Protein AF-A0A5B7KBU2-F1 (afdb_monomer)

Mean predicted aligned error: 5.97 Å

Organism: Portunus trituberculatus (NCBI:txid210409)

Foldseek 3Di:
DVVVVVVVVVCCQQQNDPDGHDHDDDDDDQVVDWAWDAFDDDDDPVPDDPPDDDDPRRGDIDTDRDDPVQAQPKGFAFPDPDPVCRSPTDTPDIDTD

Sequence (97 aa):
MRAATRDDRIREYYYGLHTKYHPHSFEVKMSHFQIYKIGAPALPDSCMPADMKVDDHMTKLVPVEPGVKLKHHILAVSLANEPEELLTANVAGFICV

pLDDT: mean 90.17, std 9.76, range [61.34, 98.12]

Radius of gyration: 17.62 Å; Cα contacts (8 Å, |Δi|>4): 86; chains: 1; bounding box: 44×36×37 Å

Solvent-accessible surface area (backbone atoms only — not comparable to full-atom values): 6429 Å² total; per-residue (Å²): 110,72,66,60,55,50,54,52,52,55,48,32,74,51,36,36,82,89,61,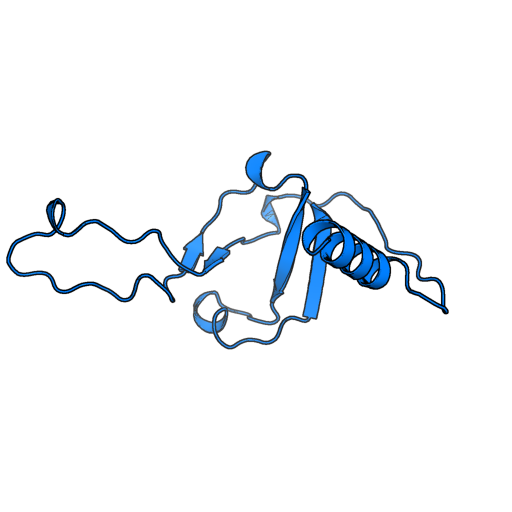80,47,83,71,88,85,81,91,75,67,65,89,80,60,86,46,71,39,75,32,51,82,82,78,61,75,92,77,53,61,97,86,63,74,89,68,74,35,72,74,33,80,38,83,46,83,85,55,80,87,45,58,78,37,77,44,77,40,65,67,42,91,50,79,88,37,60,88,77,44,58,66,80,47,75,48,79,75

InterPro domains:
  IPR010655 Clp1, C-terminal [PF06807] (22-97)
  IPR038238 Clp1, C-terminal domain superfamily [G3DSA:2.40.30.330] (23-97)
  IPR045116 Clp1/Grc3 [PTHR12755] (2-97)

Structure (mmCIF, N/CA/C/O backbone):
data_AF-A0A5B7KBU2-F1
#
_entry.id   AF-A0A5B7KBU2-F1
#
loop_
_atom_site.group_PDB
_atom_site.id
_atom_site.type_symbol
_atom_site.label_atom_id
_atom_site.label_alt_id
_atom_site.label_comp_id
_atom_site.label_asym_id
_atom_site.label_entity_id
_atom_site.label_seq_id
_atom_site.pdbx_PDB_ins_code
_atom_site.Cartn_x
_atom_site.Cartn_y
_atom_site.Cartn_z
_atom_site.occupancy
_atom_site.B_iso_or_equiv
_atom_site.auth_seq_id
_atom_site.auth_comp_id
_atom_site.auth_asym_id
_atom_site.auth_atom_id
_atom_site.pdbx_PDB_model_num
ATOM 1 N N . MET A 1 1 ? 6.604 15.986 -11.599 1.00 75.88 1 MET A N 1
ATOM 2 C CA . MET A 1 1 ? 7.866 15.393 -11.101 1.00 75.88 1 MET A CA 1
ATOM 3 C C . MET A 1 1 ? 7.649 14.442 -9.919 1.00 75.88 1 MET A C 1
ATOM 5 O O . MET A 1 1 ? 7.922 13.269 -10.095 1.00 75.88 1 MET A O 1
ATOM 9 N N . ARG A 1 2 ? 7.079 14.868 -8.772 1.00 95.25 2 ARG A N 1
ATOM 10 C CA . ARG A 1 2 ? 6.892 13.995 -7.580 1.00 95.25 2 ARG A CA 1
ATOM 11 C C . ARG A 1 2 ? 6.116 12.689 -7.829 1.00 95.25 2 ARG A C 1
ATOM 13 O O . ARG A 1 2 ? 6.510 11.653 -7.311 1.00 95.25 2 ARG A O 1
ATOM 20 N N . ALA A 1 3 ? 5.034 12.740 -8.610 1.00 94.62 3 ALA A N 1
ATOM 21 C CA . ALA A 1 3 ? 4.225 11.554 -8.906 1.00 94.62 3 ALA A CA 1
ATOM 22 C C . ALA A 1 3 ? 5.009 10.504 -9.713 1.00 94.62 3 ALA A C 1
ATOM 24 O O . ALA A 1 3 ? 5.075 9.358 -9.296 1.00 94.62 3 ALA A O 1
ATOM 25 N N . ALA A 1 4 ? 5.687 10.922 -10.788 1.00 96.00 4 ALA A N 1
ATOM 26 C CA . ALA A 1 4 ? 6.501 10.028 -11.614 1.00 96.00 4 ALA A CA 1
ATOM 27 C C . ALA A 1 4 ? 7.613 9.347 -10.799 1.00 96.00 4 ALA A C 1
ATOM 29 O O . ALA A 1 4 ? 7.753 8.134 -10.842 1.00 96.00 4 ALA A O 1
ATOM 30 N N . THR A 1 5 ? 8.329 10.107 -9.962 1.00 97.31 5 THR A N 1
ATOM 31 C CA . THR A 1 5 ? 9.364 9.541 -9.083 1.00 97.31 5 THR A CA 1
ATOM 32 C C . THR A 1 5 ? 8.799 8.517 -8.097 1.00 97.31 5 THR A C 1
ATOM 34 O O . THR A 1 5 ? 9.459 7.527 -7.800 1.00 97.31 5 THR A O 1
ATOM 37 N N . ARG A 1 6 ? 7.584 8.729 -7.578 1.00 96.19 6 ARG A N 1
ATOM 38 C CA . ARG A 1 6 ? 6.919 7.741 -6.719 1.00 96.19 6 ARG A CA 1
ATOM 39 C C . ARG A 1 6 ? 6.617 6.459 -7.494 1.00 96.19 6 ARG A C 1
ATOM 41 O O . ARG A 1 6 ? 6.868 5.378 -6.974 1.00 96.19 6 ARG A O 1
ATOM 48 N N . ASP A 1 7 ? 6.122 6.581 -8.719 1.00 96.12 7 ASP A N 1
ATOM 49 C CA . ASP A 1 7 ? 5.808 5.428 -9.563 1.00 96.12 7 ASP A CA 1
ATOM 50 C C . ASP A 1 7 ? 7.081 4.641 -9.924 1.00 96.12 7 ASP A C 1
ATOM 52 O O . ASP A 1 7 ? 7.075 3.410 -9.885 1.00 96.12 7 ASP A O 1
ATOM 56 N N . ASP A 1 8 ? 8.198 5.332 -10.175 1.00 96.81 8 ASP A N 1
ATOM 57 C CA . ASP A 1 8 ? 9.506 4.706 -10.403 1.00 96.81 8 ASP A CA 1
ATOM 58 C C . ASP A 1 8 ? 9.989 3.928 -9.170 1.00 96.81 8 ASP A C 1
ATOM 60 O O . ASP A 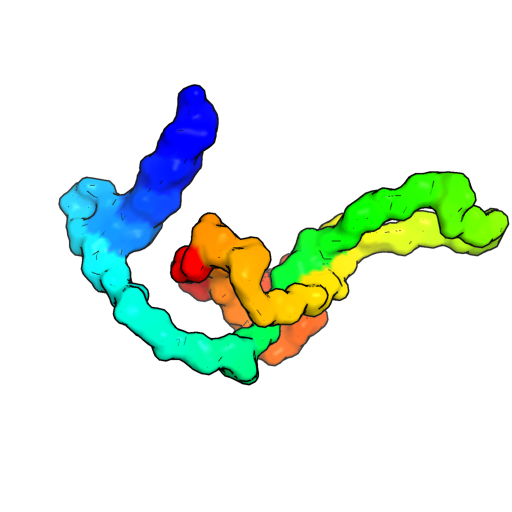1 8 ? 10.429 2.787 -9.297 1.00 96.81 8 ASP A O 1
ATOM 64 N N . ARG A 1 9 ? 9.835 4.491 -7.961 1.00 97.06 9 ARG A N 1
ATOM 65 C CA . ARG A 1 9 ? 10.187 3.800 -6.705 1.00 97.06 9 ARG A CA 1
ATOM 66 C C . ARG A 1 9 ? 9.319 2.576 -6.440 1.00 97.06 9 ARG A C 1
ATOM 68 O O . ARG A 1 9 ? 9.823 1.566 -5.957 1.00 97.06 9 ARG A O 1
ATOM 75 N N . ILE A 1 10 ? 8.032 2.644 -6.775 1.00 97.19 10 ILE A N 1
ATOM 76 C CA . ILE A 1 10 ? 7.138 1.486 -6.675 1.00 97.19 10 ILE A CA 1
ATOM 77 C C . ILE A 1 10 ? 7.608 0.386 -7.631 1.00 97.19 10 ILE A C 1
ATOM 79 O O . ILE A 1 10 ? 7.713 -0.769 -7.228 1.00 97.19 10 ILE A O 1
ATOM 83 N N . ARG A 1 11 ? 7.944 0.723 -8.883 1.00 96.62 11 ARG A N 1
ATOM 84 C CA . ARG A 1 11 ? 8.467 -0.260 -9.846 1.00 96.62 11 ARG A CA 1
ATOM 85 C C . ARG A 1 11 ? 9.780 -0.876 -9.377 1.00 96.62 11 ARG A C 1
ATOM 87 O O . ARG A 1 11 ? 9.932 -2.090 -9.458 1.00 96.62 11 ARG A O 1
ATOM 94 N N . GLU A 1 12 ? 10.689 -0.059 -8.858 1.00 97.38 12 GLU A N 1
ATOM 95 C CA . GLU A 1 12 ? 11.971 -0.504 -8.311 1.00 97.38 12 GLU A CA 1
ATOM 96 C C . GLU A 1 12 ? 11.793 -1.494 -7.151 1.00 97.38 12 GLU A C 1
ATOM 98 O O . GLU A 1 12 ? 12.513 -2.487 -7.094 1.00 97.38 12 GLU A O 1
ATOM 103 N N . TYR A 1 13 ? 10.812 -1.286 -6.267 1.00 97.88 13 TYR A N 1
ATOM 104 C CA . TYR A 1 13 ? 10.525 -2.221 -5.174 1.00 97.88 13 TYR A CA 1
ATOM 105 C C . TYR A 1 13 ? 10.195 -3.634 -5.685 1.00 97.88 13 TYR A C 1
ATOM 107 O O . TYR A 1 13 ? 10.719 -4.616 -5.163 1.00 97.88 13 TYR A O 1
ATOM 115 N N . TYR A 1 14 ? 9.365 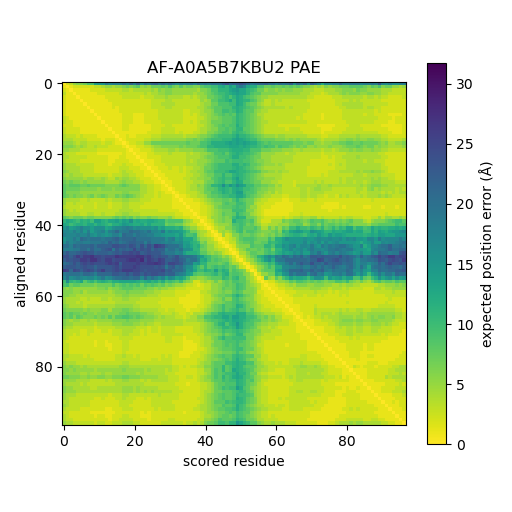-3.745 -6.728 1.00 98.00 14 TYR A N 1
ATOM 116 C CA . TYR A 1 14 ? 8.914 -5.044 -7.241 1.00 98.00 14 TYR A CA 1
ATOM 117 C C . TYR A 1 14 ? 9.869 -5.687 -8.249 1.00 98.00 14 TYR A C 1
ATOM 119 O O . TYR A 1 14 ? 9.976 -6.910 -8.281 1.00 98.00 14 TYR A O 1
ATOM 127 N N . TYR A 1 15 ? 10.533 -4.889 -9.086 1.00 97.81 15 TYR A N 1
ATOM 128 C CA . TYR A 1 15 ? 11.319 -5.376 -10.227 1.00 97.81 15 TYR A CA 1
ATOM 129 C C . TYR A 1 15 ? 12.826 -5.126 -10.088 1.00 97.81 15 TYR A C 1
ATOM 131 O O . TYR A 1 15 ? 13.602 -5.617 -10.911 1.00 97.81 15 TYR A O 1
ATOM 139 N N . GLY A 1 16 ? 13.244 -4.420 -9.035 1.00 96.88 16 GLY A N 1
ATOM 140 C CA . GLY A 1 16 ? 14.628 -4.038 -8.781 1.00 96.88 16 GLY A CA 1
ATOM 141 C C . GLY A 1 16 ? 15.132 -2.917 -9.700 1.00 96.88 16 GLY A C 1
ATOM 142 O O . GLY A 1 16 ? 14.460 -2.513 -10.650 1.00 96.88 16 GLY A O 1
ATOM 143 N N . LEU A 1 17 ? 16.325 -2.389 -9.395 1.00 94.44 17 LEU A N 1
ATOM 144 C CA . LEU A 1 17 ? 16.989 -1.337 -10.183 1.00 94.44 17 LEU A CA 1
ATOM 145 C C . LEU A 1 17 ? 18.133 -1.902 -11.032 1.00 94.44 17 LEU A C 1
ATOM 147 O O . LEU A 1 17 ? 18.078 -1.898 -12.259 1.00 94.44 17 LEU A O 1
ATOM 151 N N . HIS A 1 18 ? 19.184 -2.382 -10.365 1.00 94.44 18 HIS A N 1
ATOM 152 C CA . HIS A 1 18 ? 20.358 -2.976 -11.011 1.00 94.44 18 HIS A CA 1
ATOM 153 C C . HIS A 1 18 ? 20.235 -4.497 -11.094 1.00 94.44 18 HIS A C 1
ATOM 155 O O . HIS A 1 18 ? 20.442 -5.091 -12.151 1.00 94.44 18 HIS A O 1
ATOM 161 N N . THR A 1 19 ? 19.846 -5.115 -9.980 1.00 95.88 19 THR A N 1
ATOM 162 C CA . THR A 1 19 ? 19.480 -6.529 -9.923 1.00 95.88 19 THR A CA 1
ATOM 163 C C . THR A 1 19 ? 18.004 -6.654 -10.250 1.00 95.88 19 THR A C 1
ATOM 165 O O . THR A 1 19 ? 17.187 -5.981 -9.631 1.00 95.88 19 THR A O 1
ATOM 168 N N . LYS A 1 20 ? 17.662 -7.509 -11.215 1.00 96.75 20 LYS A N 1
ATOM 169 C CA . LYS A 1 20 ? 16.269 -7.742 -11.601 1.00 96.75 20 LYS A CA 1
ATOM 170 C C . LYS A 1 20 ? 15.593 -8.683 -10.615 1.00 96.75 20 LYS A C 1
ATOM 172 O O . LYS A 1 20 ? 16.141 -9.736 -10.292 1.00 96.75 20 LYS A O 1
ATOM 177 N N . TYR A 1 21 ? 14.394 -8.316 -10.189 1.00 98.00 21 TYR A N 1
ATOM 178 C CA . TYR A 1 21 ? 13.509 -9.168 -9.403 1.00 98.00 21 TYR A CA 1
ATOM 179 C C . TYR A 1 21 ? 12.370 -9.696 -10.276 1.00 98.00 21 TYR A C 1
ATOM 181 O O . TYR A 1 21 ? 12.002 -9.097 -11.288 1.00 98.00 21 TYR A O 1
ATOM 189 N N . HIS A 1 22 ? 11.815 -10.835 -9.871 1.00 97.25 22 HIS A N 1
ATOM 190 C CA . HIS A 1 22 ? 10.719 -11.506 -10.563 1.00 97.25 22 HIS A CA 1
ATOM 191 C C . HIS A 1 22 ? 9.533 -11.630 -9.598 1.00 97.25 22 HIS A C 1
ATOM 193 O O . HIS A 1 22 ? 9.414 -12.647 -8.912 1.00 97.25 22 HIS A O 1
ATOM 199 N N . PRO A 1 23 ? 8.693 -10.585 -9.474 1.00 97.12 23 PRO A N 1
ATOM 200 C CA . PRO A 1 23 ? 7.571 -10.602 -8.548 1.00 97.12 23 PRO A CA 1
ATOM 201 C C . PRO A 1 23 ? 6.523 -11.621 -9.003 1.00 97.12 23 PRO A C 1
ATOM 203 O O . PRO A 1 23 ? 6.272 -11.796 -10.196 1.00 97.12 23 PRO A O 1
ATOM 206 N N . HIS A 1 24 ? 5.896 -12.290 -8.041 1.00 96.88 24 HIS A N 1
ATOM 207 C CA . HIS A 1 24 ? 4.874 -13.293 -8.311 1.00 96.88 24 HIS A CA 1
ATOM 208 C C . HIS A 1 24 ? 3.482 -12.653 -8.333 1.00 96.88 24 HIS A C 1
ATOM 210 O O . HIS A 1 24 ? 3.126 -11.907 -7.425 1.00 96.88 24 HIS A O 1
ATOM 216 N N . SER A 1 25 ? 2.696 -12.959 -9.366 1.00 97.19 25 SER A N 1
ATOM 217 C CA . SER A 1 25 ? 1.300 -12.529 -9.500 1.00 97.19 25 SER A CA 1
ATOM 218 C C . SER A 1 25 ? 0.399 -13.753 -9.474 1.00 97.19 25 SER A C 1
ATOM 220 O O . SER A 1 25 ? 0.600 -14.677 -10.260 1.00 97.19 25 SER A O 1
ATOM 222 N N . PHE A 1 26 ? -0.572 -13.770 -8.568 1.00 95.75 26 PHE A N 1
ATOM 223 C CA . PHE A 1 26 ? -1.473 -14.901 -8.378 1.00 95.75 26 PHE A CA 1
ATOM 224 C C . PHE A 1 26 ? -2.795 -14.447 -7.767 1.00 95.75 26 PHE A C 1
ATOM 226 O O . PHE A 1 26 ? -2.887 -13.383 -7.154 1.00 95.75 26 PHE A O 1
ATOM 233 N N . GLU A 1 27 ? -3.821 -15.272 -7.937 1.00 94.38 27 GLU A N 1
ATOM 234 C CA . GLU A 1 27 ? -5.147 -15.012 -7.392 1.00 94.38 27 GLU A CA 1
ATOM 235 C C . GLU A 1 27 ? -5.255 -15.510 -5.951 1.00 94.38 27 GLU A C 1
ATOM 237 O O . GLU A 1 27 ? -4.796 -16.602 -5.606 1.00 94.38 27 GLU A O 1
ATOM 242 N N . VAL A 1 28 ? -5.913 -14.716 -5.107 1.00 91.88 28 VAL A N 1
ATOM 243 C CA . VAL A 1 28 ? -6.186 -15.065 -3.713 1.00 91.88 28 VAL A CA 1
ATOM 244 C C . VAL A 1 28 ? -7.639 -14.754 -3.394 1.00 91.88 28 VAL A C 1
ATOM 246 O O . VAL A 1 28 ? -8.199 -13.755 -3.846 1.00 91.88 28 VAL A O 1
ATOM 249 N N . LYS A 1 29 ? -8.268 -15.619 -2.594 1.00 91.44 29 LYS A N 1
ATOM 250 C CA . LYS A 1 29 ? -9.637 -15.402 -2.128 1.00 91.44 29 LYS A CA 1
ATOM 251 C C . LYS A 1 29 ? -9.685 -14.189 -1.208 1.00 91.44 29 LYS A C 1
ATOM 253 O O . LYS A 1 29 ? -8.958 -14.130 -0.221 1.00 91.44 29 LYS A O 1
ATOM 258 N N . MET A 1 30 ? -10.615 -13.278 -1.478 1.00 83.81 30 MET A N 1
ATOM 259 C CA . MET A 1 30 ? -10.825 -12.078 -0.659 1.00 83.81 30 MET A CA 1
ATOM 260 C C . MET A 1 30 ? -11.107 -12.399 0.815 1.00 83.81 30 MET A C 1
ATOM 262 O O . MET A 1 30 ? -10.709 -11.643 1.690 1.00 83.81 30 MET A O 1
ATOM 266 N N . SER A 1 31 ? -11.722 -13.553 1.097 1.00 88.75 31 SER A N 1
ATOM 267 C CA . SER A 1 31 ? -11.994 -14.030 2.458 1.00 88.75 31 SER A CA 1
ATOM 268 C C . SER A 1 31 ? -10.741 -14.344 3.281 1.00 88.75 31 SER A C 1
ATOM 270 O O . SER A 1 31 ? -10.857 -14.576 4.478 1.00 88.75 31 SER A O 1
ATOM 272 N N . HIS A 1 32 ? -9.559 -14.411 2.662 1.00 89.62 32 HIS A N 1
ATOM 273 C CA . HIS A 1 32 ? -8.296 -14.626 3.373 1.00 89.62 32 HIS A CA 1
ATOM 274 C C . HIS A 1 32 ? -7.672 -13.322 3.883 1.00 89.62 32 HIS A C 1
ATOM 276 O O . HIS A 1 32 ? -6.680 -13.378 4.603 1.00 89.62 32 HIS A O 1
ATOM 282 N N . PHE A 1 33 ? -8.221 -12.161 3.514 1.00 88.69 33 PHE A N 1
ATOM 283 C CA . PHE A 1 33 ? -7.680 -10.870 3.914 1.00 88.69 33 PHE A CA 1
ATOM 284 C C . PHE A 1 33 ? -8.606 -10.154 4.884 1.00 88.69 33 PHE A C 1
ATOM 286 O O . PHE A 1 33 ? -9.814 -10.061 4.673 1.00 88.69 33 PHE A O 1
ATOM 293 N N . GLN A 1 34 ? -7.994 -9.566 5.903 1.00 93.56 34 GLN A N 1
ATOM 294 C CA . GLN A 1 34 ? -8.599 -8.526 6.717 1.00 93.56 34 GLN A CA 1
ATOM 295 C C . GLN A 1 34 ? -7.855 -7.237 6.388 1.00 93.56 34 GLN A C 1
ATOM 297 O O . GLN A 1 34 ? -6.641 -7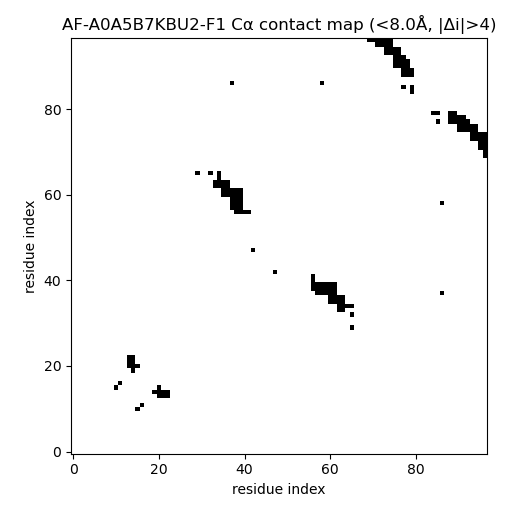.146 6.571 1.00 93.56 34 GLN A O 1
ATOM 302 N N . ILE A 1 35 ? -8.562 -6.275 5.804 1.00 95.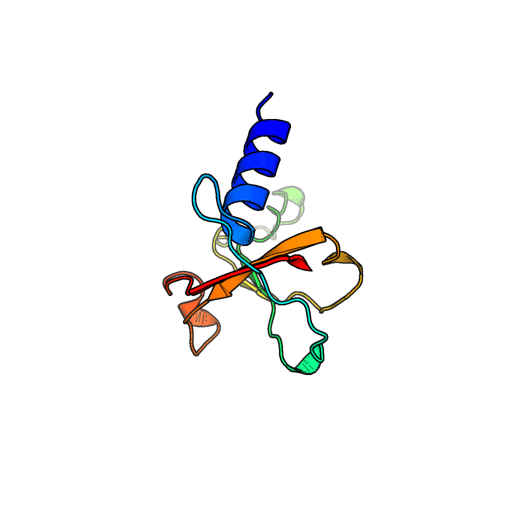25 35 ILE A N 1
ATOM 303 C CA . ILE A 1 35 ? -7.963 -5.041 5.300 1.00 95.25 35 ILE A CA 1
ATOM 304 C C . ILE A 1 35 ? -8.445 -3.903 6.180 1.00 95.25 35 ILE A C 1
ATOM 306 O O . ILE A 1 35 ? -9.642 -3.755 6.415 1.00 95.25 35 ILE A O 1
ATOM 310 N N . TYR A 1 36 ? -7.507 -3.086 6.641 1.00 95.94 36 TYR A N 1
ATOM 311 C CA . TYR A 1 36 ? -7.788 -1.945 7.495 1.00 95.94 36 TYR A CA 1
ATOM 312 C C . TYR A 1 36 ? -7.215 -0.680 6.882 1.00 95.94 36 TYR A C 1
ATOM 314 O O . TYR A 1 36 ? -6.141 -0.675 6.278 1.00 95.94 36 TYR A O 1
ATOM 322 N N . LYS A 1 37 ? -7.937 0.416 7.074 1.00 94.56 37 LYS A N 1
ATOM 323 C CA . LYS A 1 37 ? -7.445 1.764 6.852 1.00 94.56 37 LYS A CA 1
ATOM 324 C C . LYS A 1 37 ? -7.173 2.395 8.210 1.00 94.56 37 LYS A C 1
ATOM 326 O O . LYS A 1 37 ? -8.057 2.426 9.063 1.00 94.56 37 LYS A O 1
ATOM 331 N N . ILE A 1 38 ? -5.955 2.894 8.387 1.00 94.00 38 ILE A N 1
ATOM 332 C CA . ILE A 1 38 ? -5.593 3.712 9.543 1.00 94.00 38 ILE A CA 1
ATOM 333 C C . ILE A 1 38 ? -6.060 5.140 9.271 1.00 94.00 38 ILE A C 1
ATOM 335 O O . ILE A 1 38 ? -5.808 5.701 8.199 1.00 94.00 38 ILE A O 1
ATOM 339 N N . GLY A 1 39 ? -6.750 5.704 10.250 1.00 90.25 39 GLY A N 1
ATOM 340 C CA . GLY A 1 39 ? -7.343 7.022 10.186 1.00 90.25 39 GLY A CA 1
ATOM 341 C C . GLY A 1 39 ? -8.777 7.003 9.657 1.00 90.25 39 GLY A C 1
ATOM 342 O O . GLY A 1 39 ? -9.134 6.291 8.712 1.00 90.25 39 GLY A O 1
ATOM 343 N N . ALA A 1 40 ? -9.602 7.861 10.239 1.00 83.81 40 ALA A N 1
ATOM 344 C CA . ALA A 1 40 ? -10.942 8.187 9.786 1.00 83.81 40 ALA A CA 1
ATOM 345 C C . ALA A 1 40 ? -10.995 9.657 9.332 1.00 83.81 40 ALA A C 1
ATOM 347 O O . ALA A 1 40 ? -10.185 10.469 9.775 1.00 83.81 40 ALA A O 1
ATOM 348 N N . PRO A 1 41 ? -11.912 10.028 8.423 1.00 79.62 41 PRO A N 1
ATOM 349 C CA . PRO A 1 41 ? -12.110 11.432 8.082 1.00 79.62 41 PRO A CA 1
ATOM 350 C C . PRO A 1 41 ? -12.486 12.240 9.330 1.00 79.62 41 PRO A C 1
ATOM 352 O O . PRO A 1 41 ? -13.282 11.780 10.151 1.00 79.62 41 PRO A O 1
ATOM 355 N N . ALA A 1 42 ? -11.925 13.445 9.449 1.00 73.94 42 ALA A N 1
ATOM 356 C CA . ALA A 1 42 ? -12.295 14.378 10.503 1.00 73.94 42 ALA A CA 1
ATOM 357 C C . ALA A 1 42 ? -13.789 14.715 10.393 1.00 73.94 42 ALA A C 1
ATOM 359 O O . ALA A 1 42 ? -14.267 15.110 9.324 1.00 73.94 42 ALA A O 1
ATOM 360 N N . LEU A 1 43 ? -14.525 14.545 11.491 1.00 69.94 43 LEU A N 1
ATOM 361 C CA . LEU A 1 43 ? -15.908 15.001 11.579 1.00 69.94 43 LEU A CA 1
ATOM 362 C C . LEU A 1 43 ? -15.911 16.516 11.827 1.00 69.94 43 LEU A C 1
ATOM 364 O O . LEU A 1 43 ? -15.172 16.975 12.697 1.00 69.94 43 LEU A O 1
ATOM 368 N N . PRO A 1 44 ? -16.711 17.299 11.085 1.00 74.81 44 PRO A N 1
ATOM 369 C CA . PRO A 1 44 ? -16.840 18.726 11.345 1.00 74.81 44 PRO A CA 1
ATOM 370 C C . PRO A 1 44 ? -17.530 18.982 12.693 1.00 74.81 44 PRO A C 1
ATOM 372 O O . PRO A 1 44 ? -18.425 18.234 13.091 1.00 74.81 44 PRO A O 1
ATOM 375 N N . ASP A 1 45 ? -17.160 20.082 13.354 1.00 68.19 45 ASP A N 1
ATOM 376 C CA . ASP A 1 45 ? -17.682 20.485 14.673 1.00 68.19 45 ASP A CA 1
ATOM 377 C C . ASP A 1 45 ? -19.213 20.612 14.704 1.00 68.19 45 ASP A C 1
ATOM 379 O O . ASP A 1 45 ? -19.849 20.342 15.718 1.00 68.19 45 ASP A O 1
ATOM 383 N N . SER A 1 46 ? -19.831 20.950 13.568 1.00 74.38 46 SER A N 1
ATOM 384 C CA . SER A 1 46 ? -21.288 21.052 13.425 1.00 74.38 46 SER A CA 1
ATOM 385 C C . SER A 1 46 ? -22.034 19.724 13.602 1.00 74.38 46 SER A C 1
ATOM 387 O O . SER A 1 46 ? -23.249 19.734 13.786 1.00 74.38 46 SER A O 1
ATOM 389 N N . CYS A 1 47 ? -21.335 18.589 13.533 1.00 69.00 47 CYS A N 1
ATOM 390 C CA . CYS A 1 47 ? -21.902 17.259 13.741 1.00 69.00 47 CYS A CA 1
ATOM 391 C C . CYS A 1 47 ? -21.642 16.705 15.155 1.00 69.00 47 CYS A C 1
ATOM 393 O O . CYS A 1 47 ? -21.994 15.553 15.411 1.00 69.00 47 CYS A O 1
ATOM 395 N N . MET A 1 48 ? -21.030 17.479 16.063 1.00 70.75 48 MET A N 1
ATOM 396 C CA . MET A 1 48 ? -20.717 17.026 17.423 1.00 70.75 48 MET A CA 1
ATOM 397 C C . MET A 1 48 ? -21.851 17.346 18.414 1.00 70.75 48 MET A C 1
ATOM 399 O O . MET A 1 48 ? -22.338 18.479 18.453 1.00 70.75 48 MET A O 1
ATOM 403 N N . PRO A 1 49 ? -22.270 16.380 19.255 1.00 75.00 49 PRO A N 1
ATOM 404 C CA . PRO A 1 49 ? -23.093 16.665 20.426 1.00 75.00 49 PRO A CA 1
ATOM 405 C C . PRO A 1 49 ? -22.348 17.593 21.394 1.00 75.00 49 PRO A C 1
ATOM 407 O O . PRO A 1 49 ? -21.129 17.494 21.521 1.00 75.00 49 PRO A O 1
ATOM 410 N N . ALA A 1 50 ? -23.085 18.447 22.111 1.00 69.31 50 ALA A N 1
ATOM 411 C CA . ALA A 1 50 ? -22.536 19.533 22.935 1.00 69.31 50 ALA A CA 1
ATOM 412 C C . ALA A 1 50 ? -21.445 19.116 23.948 1.00 69.31 50 ALA A C 1
ATOM 414 O O . ALA A 1 50 ? -20.599 19.938 24.291 1.00 69.31 50 ALA A O 1
ATOM 415 N N . ASP A 1 51 ? -21.430 17.853 24.384 1.00 65.50 51 ASP A N 1
ATOM 416 C CA . ASP A 1 51 ? -20.555 17.359 25.454 1.00 65.50 51 ASP A CA 1
ATOM 417 C C . ASP A 1 51 ? -19.472 16.365 24.988 1.00 65.50 51 ASP A C 1
ATOM 419 O O . ASP A 1 51 ? -18.778 15.774 25.818 1.00 65.50 51 ASP A O 1
ATOM 423 N N . MET A 1 52 ? -19.300 16.150 23.677 1.00 67.38 52 MET A N 1
ATOM 424 C CA . MET A 1 52 ? -18.338 15.168 23.159 1.00 67.38 52 MET A CA 1
ATOM 425 C C . MET A 1 52 ? -17.068 15.852 22.632 1.00 67.38 52 MET A C 1
ATOM 427 O O . MET A 1 52 ? -17.117 16.653 21.702 1.00 67.38 52 MET A O 1
ATOM 431 N N . LYS A 1 53 ? -15.907 15.532 23.219 1.00 66.06 53 LYS A N 1
ATOM 432 C CA . LYS A 1 53 ? -14.599 15.956 22.688 1.00 66.06 53 LYS A CA 1
ATOM 433 C C . LYS A 1 53 ? -14.196 15.076 21.506 1.00 66.06 53 LYS A C 1
ATOM 435 O O . LYS A 1 53 ? -14.552 13.901 21.468 1.00 66.06 53 LYS A O 1
ATOM 440 N N . VAL A 1 54 ? -13.429 15.654 20.579 1.00 61.34 54 VAL A N 1
ATOM 441 C CA . VAL A 1 54 ? -12.878 14.970 19.400 1.00 61.34 54 VAL A CA 1
ATOM 442 C C . VAL A 1 54 ? -12.135 13.708 19.831 1.00 61.34 54 VAL A C 1
ATOM 444 O O . VAL A 1 54 ? -11.102 13.783 20.493 1.00 61.34 54 VAL A O 1
ATOM 447 N N . ASP A 1 55 ? -12.683 12.564 19.442 1.00 66.88 55 ASP A N 1
ATOM 448 C CA . ASP A 1 55 ? -12.010 11.274 19.520 1.00 66.88 55 ASP A CA 1
ATOM 449 C C . ASP A 1 55 ? -10.840 11.269 18.515 1.00 66.88 55 ASP A C 1
ATOM 451 O O . ASP A 1 55 ? -10.952 11.872 17.438 1.00 66.88 55 ASP A O 1
ATOM 455 N N . ASP A 1 56 ? -9.707 10.641 18.850 1.00 73.38 56 ASP A N 1
ATOM 456 C CA . ASP A 1 56 ? -8.512 10.653 17.989 1.00 73.38 56 ASP A CA 1
ATOM 457 C C . ASP A 1 56 ? -8.754 9.852 16.698 1.00 73.38 56 ASP A C 1
ATOM 459 O O . ASP A 1 56 ? -8.503 8.652 16.585 1.00 73.38 56 ASP A O 1
ATOM 463 N N . HIS A 1 57 ? -9.274 10.539 15.686 1.00 81.88 57 HIS A N 1
ATOM 464 C CA . HIS A 1 57 ? -9.606 9.952 14.398 1.00 81.88 57 HIS A CA 1
ATOM 465 C C . HIS A 1 57 ? -8.369 9.588 13.575 1.00 81.88 57 HIS A C 1
ATOM 467 O O . HIS A 1 57 ? -8.513 8.830 12.621 1.00 81.88 57 HIS A O 1
ATOM 473 N N . MET A 1 58 ? -7.173 10.089 13.906 1.00 85.38 58 MET A N 1
ATOM 474 C CA . MET A 1 58 ? -5.971 9.887 13.088 1.00 85.38 58 MET A CA 1
ATOM 475 C C . MET A 1 58 ? -5.396 8.478 13.237 1.00 85.38 58 MET A C 1
ATOM 477 O O . MET A 1 58 ? -4.821 7.945 12.289 1.00 85.38 58 MET A O 1
ATOM 481 N N . THR A 1 59 ? -5.594 7.856 14.398 1.00 89.38 59 THR A N 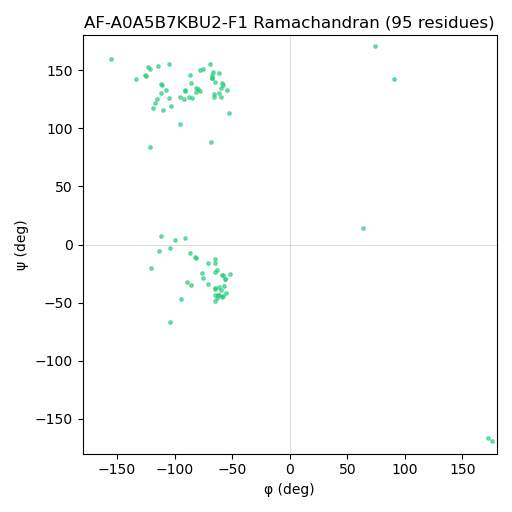1
ATOM 482 C CA . THR A 1 59 ? -5.098 6.509 14.722 1.00 89.38 59 THR A CA 1
ATOM 483 C C . THR A 1 59 ? -6.193 5.441 14.680 1.00 89.38 59 THR A C 1
ATOM 485 O O . THR A 1 59 ? -5.912 4.252 14.811 1.00 89.38 59 THR A O 1
ATOM 488 N N . LYS A 1 60 ? -7.448 5.827 14.426 1.00 90.06 60 LYS A N 1
ATOM 489 C CA . LYS A 1 60 ? -8.577 4.895 14.369 1.00 90.06 60 LYS A CA 1
ATOM 490 C C . LYS A 1 60 ? -8.412 3.855 13.258 1.00 90.06 60 LYS A C 1
ATOM 492 O O . LYS A 1 60 ? -8.209 4.206 12.097 1.00 90.06 60 LYS A O 1
ATOM 497 N N . LEU A 1 61 ? -8.594 2.582 13.596 1.00 92.62 61 LEU A N 1
ATOM 498 C CA . LEU A 1 61 ? -8.641 1.487 12.628 1.00 92.62 61 LEU A CA 1
ATOM 499 C C . LEU A 1 61 ? -10.052 1.346 12.051 1.00 92.62 61 LEU A C 1
ATOM 501 O O . LEU A 1 61 ? -11.030 1.213 12.787 1.00 92.62 61 LEU A O 1
ATOM 505 N N . VAL A 1 62 ? -10.159 1.375 10.723 1.00 93.38 62 VAL A N 1
ATOM 506 C CA . VAL A 1 62 ? -11.423 1.211 9.996 1.00 93.38 62 VAL A CA 1
ATOM 507 C C . VAL A 1 62 ? -11.326 -0.024 9.098 1.00 93.38 62 VAL A C 1
ATOM 509 O O . VAL A 1 62 ? -10.485 -0.025 8.195 1.00 93.38 62 VAL A O 1
ATOM 512 N N . PRO A 1 63 ? -12.153 -1.068 9.302 1.00 94.12 63 PRO A N 1
ATOM 513 C CA . PRO A 1 63 ? -12.167 -2.219 8.408 1.00 94.12 63 PRO A CA 1
ATOM 514 C C . PRO A 1 63 ? -12.643 -1.799 7.012 1.00 94.12 63 PRO A C 1
ATOM 516 O O . PRO A 1 63 ? -13.556 -0.984 6.860 1.00 94.12 63 PRO A O 1
ATOM 519 N N . VAL A 1 64 ? -12.008 -2.351 5.983 1.00 93.50 64 VAL A N 1
ATOM 520 C CA . VAL A 1 64 ? -12.304 -2.090 4.574 1.00 93.50 64 VAL A CA 1
ATOM 521 C C . VAL A 1 64 ? -12.768 -3.383 3.931 1.00 93.50 64 VAL A C 1
ATOM 523 O O . VAL A 1 64 ? -12.041 -4.374 3.904 1.00 93.50 64 VAL A O 1
ATOM 526 N N . GLU A 1 65 ? -13.972 -3.361 3.369 1.00 92.06 65 GLU A N 1
ATOM 527 C CA . GLU A 1 65 ? -14.482 -4.489 2.597 1.00 92.06 65 GLU A CA 1
ATOM 528 C C . GLU A 1 65 ? -13.652 -4.683 1.317 1.00 92.06 65 GLU A C 1
ATOM 530 O O . GLU A 1 65 ? -13.486 -3.730 0.538 1.00 92.06 65 GLU A O 1
ATOM 535 N N . PRO A 1 66 ? -13.135 -5.899 1.061 1.00 90.69 66 PRO A N 1
ATOM 536 C CA . PRO A 1 66 ? -12.440 -6.190 -0.181 1.00 90.69 66 PRO A CA 1
ATOM 537 C C . PRO A 1 66 ? -13.349 -5.980 -1.397 1.00 90.69 66 PRO A C 1
ATOM 539 O O . PRO A 1 66 ? -14.492 -6.434 -1.427 1.00 90.69 6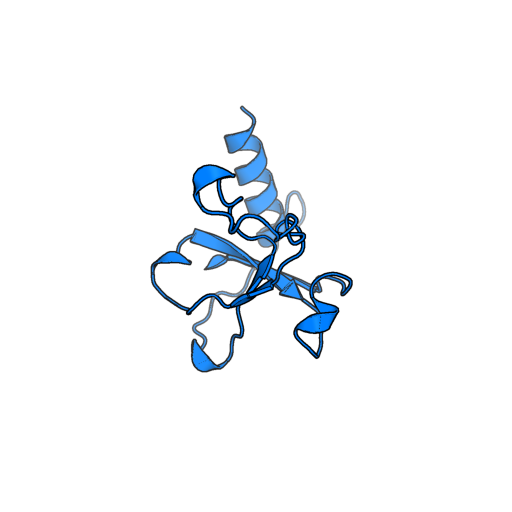6 PRO A O 1
ATOM 542 N N . GLY A 1 67 ? -12.841 -5.317 -2.435 1.00 88.31 67 GLY A N 1
ATOM 543 C CA . GLY A 1 67 ? -13.617 -5.083 -3.649 1.00 88.31 67 GLY A CA 1
ATOM 544 C C . GLY A 1 67 ? -12.905 -4.216 -4.678 1.00 88.31 67 GLY A C 1
ATOM 545 O O . GLY A 1 67 ? -11.725 -3.897 -4.550 1.00 88.31 67 GLY A O 1
ATOM 546 N N . VAL A 1 68 ? -13.654 -3.784 -5.698 1.00 89.94 68 VAL A N 1
ATOM 547 C CA . VAL A 1 68 ? -13.133 -3.034 -6.861 1.00 89.94 68 VAL A CA 1
ATOM 548 C C . VAL A 1 68 ? -12.421 -1.736 -6.464 1.00 89.94 68 VAL A C 1
ATOM 550 O O . VAL A 1 68 ? -11.520 -1.284 -7.165 1.00 89.94 68 VAL A O 1
ATOM 553 N N . LYS A 1 69 ? -12.776 -1.155 -5.313 1.00 89.81 69 LYS A N 1
ATOM 554 C CA . LYS A 1 69 ? -12.141 0.060 -4.783 1.00 89.81 69 LYS A CA 1
ATOM 555 C C . LYS A 1 69 ? -10.656 -0.122 -4.463 1.00 89.81 69 LYS A C 1
ATOM 557 O O . LYS A 1 69 ? -9.943 0.871 -4.433 1.00 89.81 69 LYS A O 1
ATOM 562 N N . LEU A 1 70 ? -10.197 -1.355 -4.245 1.00 92.44 70 LEU A N 1
ATOM 563 C CA . LEU A 1 70 ? -8.795 -1.661 -3.960 1.00 92.44 70 LEU A CA 1
ATOM 564 C C . LEU A 1 70 ? -7.934 -1.758 -5.218 1.00 92.44 70 LEU A C 1
ATOM 566 O O . LEU A 1 70 ? -6.715 -1.781 -5.108 1.00 92.44 70 LEU A O 1
ATOM 570 N N . LYS A 1 71 ? -8.534 -1.780 -6.413 1.00 93.44 71 LYS A N 1
ATOM 571 C CA . LYS A 1 71 ? -7.791 -1.888 -7.669 1.00 93.44 71 LYS A CA 1
ATOM 572 C C . LYS A 1 71 ? -6.723 -0.793 -7.761 1.00 93.44 71 LYS A C 1
ATOM 574 O O . LYS A 1 71 ? -7.011 0.378 -7.499 1.00 93.44 71 LYS A O 1
ATOM 579 N N . HIS A 1 72 ? -5.511 -1.178 -8.142 1.00 94.50 72 HIS A N 1
ATOM 580 C CA . HIS A 1 72 ? -4.328 -0.327 -8.266 1.00 94.50 72 HIS A CA 1
ATOM 581 C C . HIS A 1 72 ? -3.837 0.307 -6.957 1.00 94.50 72 HIS A C 1
ATOM 583 O O . HIS A 1 72 ? -3.017 1.227 -6.995 1.00 94.50 72 HIS A O 1
ATOM 589 N N . HIS A 1 73 ? -4.314 -0.164 -5.801 1.00 95.75 73 HIS A N 1
ATOM 590 C CA . HIS A 1 73 ? -3.778 0.261 -4.514 1.00 95.75 73 HIS A CA 1
ATOM 591 C C . HIS A 1 73 ? -2.578 -0.593 -4.116 1.00 95.75 73 HIS A C 1
ATOM 593 O O . HIS A 1 73 ? -2.524 -1.797 -4.366 1.00 95.75 73 HIS A O 1
ATOM 599 N N . ILE A 1 74 ? -1.630 0.058 -3.445 1.00 97.06 74 ILE A N 1
ATOM 600 C CA . ILE A 1 74 ? -0.550 -0.613 -2.733 1.00 97.06 74 ILE A CA 1
ATOM 601 C C . ILE A 1 74 ? -1.011 -0.839 -1.295 1.00 97.06 74 ILE A C 1
ATOM 603 O O . ILE A 1 74 ? -1.399 0.115 -0.618 1.00 97.06 74 ILE A O 1
ATOM 607 N N . LEU A 1 75 ? -0.963 -2.086 -0.838 1.00 96.69 75 LEU A N 1
ATOM 608 C CA . LEU A 1 75 ? -1.313 -2.477 0.525 1.00 96.69 75 LEU A CA 1
ATOM 609 C C . LEU A 1 75 ? -0.061 -2.928 1.274 1.00 96.69 75 LEU A C 1
ATOM 611 O O . LEU A 1 75 ? 0.774 -3.646 0.723 1.00 96.69 75 LEU A O 1
ATOM 615 N N . ALA A 1 76 ? 0.057 -2.513 2.533 1.00 97.69 76 ALA A N 1
ATOM 616 C CA . ALA A 1 76 ? 1.074 -3.019 3.444 1.00 97.69 76 ALA A CA 1
ATOM 617 C C . ALA A 1 76 ? 0.619 -4.357 4.038 1.00 97.69 76 ALA A C 1
ATOM 619 O O . ALA A 1 76 ? -0.519 -4.482 4.489 1.00 97.69 76 ALA A O 1
ATOM 620 N N . VAL A 1 77 ? 1.514 -5.339 4.066 1.00 96.88 77 VAL A N 1
ATOM 621 C CA . VAL A 1 77 ? 1.291 -6.623 4.735 1.00 96.88 77 VAL A CA 1
ATOM 622 C C . VAL A 1 77 ? 1.889 -6.527 6.132 1.00 96.88 77 VAL A C 1
ATOM 624 O O . VAL A 1 77 ? 3.110 -6.536 6.286 1.00 96.88 77 VAL A O 1
ATOM 627 N N . SER A 1 78 ? 1.035 -6.374 7.141 1.00 97.75 78 SER A N 1
ATOM 628 C CA . SER A 1 78 ? 1.463 -6.280 8.539 1.00 97.75 78 SER A CA 1
ATOM 629 C C . SER A 1 78 ? 1.875 -7.645 9.100 1.00 97.75 78 SER A C 1
ATOM 631 O O . SER A 1 78 ? 1.362 -8.676 8.672 1.00 97.75 78 SER A O 1
A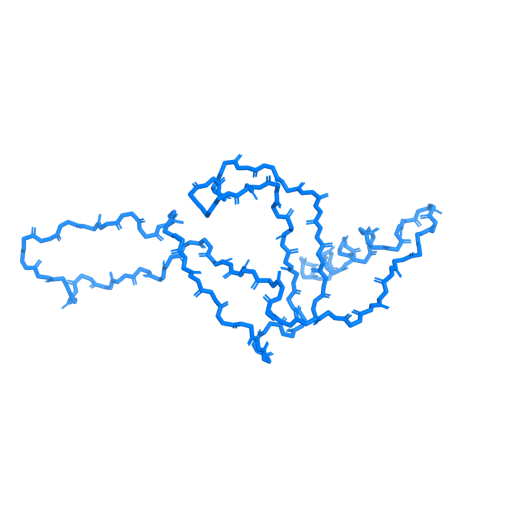TOM 633 N N . LEU A 1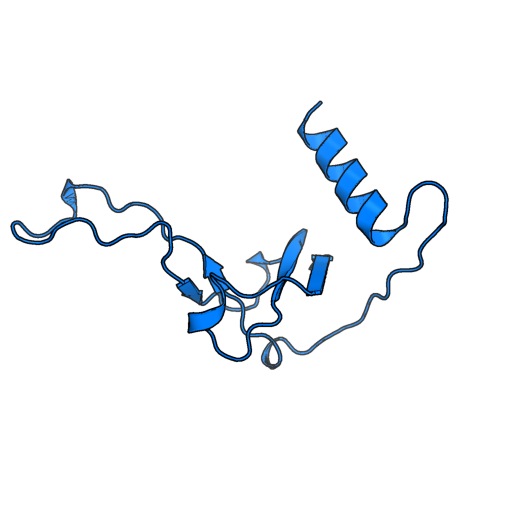 79 ? 2.794 -7.633 10.067 1.00 97.50 79 LEU A N 1
ATOM 634 C CA . LEU A 1 79 ? 3.154 -8.779 10.909 1.00 97.50 79 LEU A CA 1
ATOM 635 C C . LEU A 1 79 ? 2.323 -8.854 12.203 1.00 97.50 79 LEU A C 1
ATOM 637 O O . LEU A 1 79 ? 2.613 -9.687 13.057 1.00 97.50 79 LEU A O 1
ATOM 641 N N . ALA A 1 80 ? 1.330 -7.975 12.363 1.00 97.25 80 ALA A N 1
ATOM 642 C CA . ALA A 1 80 ? 0.350 -8.045 13.443 1.00 97.25 80 ALA A CA 1
ATOM 643 C C . ALA A 1 80 ? -0.404 -9.381 13.408 1.00 97.25 80 ALA A C 1
ATOM 645 O O . ALA A 1 80 ? -0.820 -9.826 12.335 1.00 97.25 80 ALA A O 1
ATOM 646 N N . ASN A 1 81 ? -0.614 -9.985 14.577 1.00 94.44 81 ASN A N 1
ATOM 647 C CA . ASN A 1 81 ? -1.487 -11.155 14.696 1.00 94.44 81 ASN A CA 1
ATOM 648 C C . ASN A 1 81 ? -2.933 -10.732 14.960 1.00 94.44 81 ASN A C 1
ATOM 650 O O . ASN A 1 81 ? -3.856 -11.382 14.478 1.00 94.44 81 ASN A O 1
ATOM 654 N N . GLU A 1 82 ? -3.107 -9.614 15.670 1.00 94.81 82 GLU A N 1
ATOM 655 C CA . GLU A 1 82 ? -4.407 -9.060 16.040 1.00 94.81 82 GLU A CA 1
ATOM 656 C C . GLU A 1 82 ? -4.584 -7.625 15.503 1.00 94.81 82 GLU A C 1
ATOM 658 O O . GLU A 1 82 ? -3.596 -6.895 15.343 1.00 94.81 82 GLU A O 1
ATOM 663 N N . PRO A 1 83 ? -5.822 -7.172 15.217 1.00 92.94 83 PRO A N 1
ATOM 664 C CA . PRO A 1 83 ? -6.071 -5.845 14.653 1.00 92.94 83 PRO A CA 1
ATOM 665 C C . PRO A 1 83 ? -5.513 -4.692 15.495 1.00 92.94 83 PRO A C 1
ATOM 667 O O . PRO A 1 83 ? -5.032 -3.708 14.938 1.00 92.94 83 PRO A O 1
ATOM 670 N N . GLU A 1 84 ? -5.533 -4.801 16.822 1.00 90.81 84 GLU A N 1
ATOM 671 C CA . GLU A 1 84 ? -5.077 -3.755 17.745 1.00 90.81 84 GLU A CA 1
ATOM 672 C C . GLU A 1 84 ? -3.570 -3.474 17.618 1.00 90.81 84 GLU A C 1
ATOM 674 O O . GLU A 1 84 ? -3.110 -2.371 17.917 1.00 90.81 84 GLU A O 1
ATOM 679 N N . GLU A 1 85 ? -2.799 -4.445 17.125 1.00 95.25 85 GLU A N 1
ATOM 680 C CA . GLU A 1 85 ? -1.353 -4.332 16.924 1.00 95.25 85 GLU A CA 1
ATOM 681 C C . GLU A 1 85 ? -0.996 -3.607 15.616 1.00 95.25 85 GLU A C 1
ATOM 683 O O . GLU A 1 85 ? 0.157 -3.224 15.419 1.00 95.25 85 GLU A O 1
ATOM 688 N N . LEU A 1 86 ? -1.955 -3.373 14.709 1.00 95.06 86 LEU A N 1
ATOM 689 C CA . LEU A 1 86 ? -1.691 -2.823 13.369 1.00 95.06 86 LEU A CA 1
ATOM 690 C C . LEU A 1 86 ? -0.999 -1.455 13.370 1.00 95.06 86 LEU A C 1
ATOM 692 O O . LEU A 1 86 ? -0.331 -1.117 12.395 1.00 95.06 86 LEU A O 1
ATOM 696 N N . LEU A 1 87 ? -1.162 -0.666 14.433 1.00 94.00 87 LEU A N 1
ATOM 697 C CA . LEU A 1 87 ? -0.535 0.653 14.553 1.00 94.00 87 LEU A CA 1
ATOM 698 C C . LEU A 1 87 ? 0.960 0.585 14.887 1.00 94.00 87 LEU A C 1
ATOM 700 O O . LEU A 1 87 ? 1.686 1.539 14.611 1.00 94.00 87 LEU A O 1
ATOM 704 N N . THR A 1 88 ? 1.414 -0.506 15.502 1.00 95.44 88 THR A N 1
ATOM 705 C CA . THR A 1 88 ? 2.776 -0.635 16.045 1.00 95.44 88 THR A CA 1
ATOM 706 C C . THR A 1 88 ? 3.561 -1.783 15.421 1.00 95.44 88 THR A C 1
ATOM 708 O O . THR A 1 88 ? 4.791 -1.773 15.467 1.00 95.44 88 THR A O 1
ATOM 711 N N . ALA A 1 89 ? 2.878 -2.759 14.823 1.00 97.50 89 ALA A N 1
ATOM 712 C CA . ALA A 1 89 ? 3.500 -3.897 14.179 1.00 97.50 89 ALA A CA 1
ATOM 713 C C . ALA A 1 89 ? 4.286 -3.494 12.925 1.00 97.50 89 ALA A C 1
ATOM 715 O O . ALA A 1 89 ? 3.911 -2.605 12.156 1.00 97.50 89 ALA A O 1
ATOM 716 N N . ASN A 1 90 ? 5.383 -4.212 12.694 1.00 98.12 90 ASN A N 1
ATOM 717 C CA . ASN A 1 90 ? 6.190 -4.041 11.496 1.00 98.12 90 ASN A CA 1
ATOM 718 C C . ASN A 1 90 ? 5.453 -4.537 10.246 1.00 98.12 90 ASN A C 1
ATOM 720 O O . ASN A 1 90 ? 4.619 -5.440 10.293 1.00 98.12 90 ASN A O 1
ATOM 724 N N . VAL A 1 91 ? 5.842 -3.986 9.100 1.00 98.12 91 VAL A N 1
ATOM 725 C CA . VAL A 1 91 ? 5.364 -4.407 7.782 1.00 98.12 91 VAL A CA 1
ATOM 726 C C . VAL A 1 91 ? 6.354 -5.405 7.184 1.00 98.12 91 VAL A C 1
ATOM 728 O O . VAL A 1 91 ? 7.543 -5.113 7.077 1.00 98.12 91 VAL A O 1
ATOM 731 N N . ALA A 1 92 ? 5.863 -6.574 6.772 1.00 97.75 92 ALA A N 1
ATOM 732 C CA . ALA A 1 92 ? 6.648 -7.596 6.077 1.00 97.75 92 ALA A CA 1
ATOM 733 C C . ALA A 1 92 ? 7.005 -7.171 4.646 1.00 97.75 92 ALA A C 1
ATOM 735 O O . ALA A 1 92 ? 8.066 -7.507 4.123 1.00 97.75 92 ALA A O 1
ATOM 736 N N . GLY A 1 93 ? 6.100 -6.434 4.006 1.00 97.88 93 GLY A N 1
ATOM 737 C CA . GLY A 1 93 ? 6.273 -5.938 2.651 1.00 97.88 93 GLY A CA 1
ATOM 738 C C . GLY A 1 93 ? 5.006 -5.299 2.104 1.00 97.88 93 GLY A C 1
ATOM 739 O O . GLY A 1 93 ? 4.058 -5.023 2.838 1.00 97.88 93 GLY A O 1
ATOM 740 N N . PHE A 1 94 ? 5.000 -5.071 0.796 1.00 98.12 94 PHE A N 1
ATOM 741 C CA . PHE A 1 94 ? 3.893 -4.439 0.091 1.00 98.12 94 PHE A CA 1
ATOM 742 C C . PHE A 1 94 ? 3.419 -5.305 -1.073 1.00 98.12 94 PHE A C 1
ATOM 744 O O . PHE A 1 94 ? 4.219 -5.972 -1.729 1.00 98.12 94 PHE A O 1
ATOM 751 N N . ILE A 1 95 ? 2.113 -5.262 -1.330 1.00 96.75 95 ILE A N 1
ATOM 752 C CA . ILE A 1 95 ? 1.474 -5.892 -2.488 1.00 96.75 95 ILE A CA 1
ATOM 753 C C . ILE A 1 95 ? 0.709 -4.850 -3.303 1.00 96.75 95 ILE A C 1
ATOM 755 O O . ILE A 1 95 ? 0.254 -3.839 -2.767 1.00 96.75 95 ILE A O 1
ATOM 759 N N . CYS A 1 96 ? 0.567 -5.102 -4.601 1.00 96.12 96 CYS A N 1
ATOM 760 C CA . CYS A 1 96 ? -0.265 -4.317 -5.506 1.00 96.12 96 CYS A CA 1
ATOM 761 C C . CYS A 1 96 ? -1.506 -5.138 -5.870 1.00 96.12 96 CYS A C 1
ATOM 763 O O . CYS A 1 96 ? -1.365 -6.319 -6.191 1.00 96.12 96 CYS A O 1
ATOM 765 N N . VAL A 1 97 ? -2.687 -4.517 -5.803 1.00 93.25 97 VAL A N 1
ATOM 766 C CA . VAL A 1 97 ? -3.991 -5.146 -6.092 1.00 93.25 97 VAL A CA 1
ATOM 767 C C . VAL A 1 97 ? -4.476 -4.834 -7.502 1.00 93.25 97 VAL A C 1
ATOM 769 O O . VAL A 1 97 ? -4.411 -3.652 -7.917 1.00 93.25 97 VAL A O 1
#

Secondary structure (DSSP, 8-state):
-HHHHHHHHHHHHHH-SSS----------GGG--EEEE--PPPPGGGS-TT-----TTT-EEEE--SGGGTT-EEEEE--SSGGGGGTSPEEEEEE-